Protein AF-A0AAE9DVV9-F1 (afdb_monomer_lite)

Radius of gyration: 14.23 Å; chains: 1; bounding box: 36×43×30 Å

Sequence (110 aa):
MTKSQKTTVKISVEDPETGKNILLKLQNMNFLAAGAFSNVYRGIASTDNGEKREVVIKKTWPKKKGKSSEEDILEMLRRLKHKNIVMLLYSYQKTHKDRTCLALIFESMP

Secondary structure (DSSP, 8-state):
--------EEEEEE-TTT--EEEEEEEEEEEEEEETTEEEEEEEEE-TT--EEEEEEEEE--SSSS--HHHHHHHHHHHHT-TTSPPEEEEEEEEETTEEEEEEEEEPP-

InterPro domains:
  IPR000719 Protein kinase domain [PS50011] (26-110)
  IPR001245 Serine-threonine/tyrosine-protein kinase, catalytic domain [PF07714] (28-108)
  IPR011009 Protein kinase-like domain superfamily [SSF56112] (22-110)

Structure (mmCIF, N/CA/C/O backbone):
data_AF-A0AAE9DVV9-F1
#
_entry.id   AF-A0AAE9DVV9-F1
#
loop_
_atom_site.group_PDB
_atom_site.id
_atom_site.type_symbol
_atom_site.label_atom_id
_atom_site.label_alt_id
_atom_site.label_comp_id
_atom_site.label_asym_id
_atom_site.label_entity_id
_atom_site.label_seq_id
_atom_site.pdbx_PDB_ins_code
_atom_site.Cartn_x
_atom_site.Cartn_y
_atom_site.Cartn_z
_atom_site.occupancy
_atom_site.B_iso_or_equiv
_atom_site.auth_seq_id
_atom_site.auth_comp_id
_atom_site.auth_asym_id
_atom_site.auth_atom_id
_atom_site.pdbx_PDB_model_num
ATOM 1 N N . MET A 1 1 ? -5.440 -28.574 11.579 1.00 35.16 1 MET A N 1
ATOM 2 C CA . MET A 1 1 ? -5.770 -27.129 11.613 1.00 35.16 1 MET A CA 1
ATOM 3 C C . MET A 1 1 ? -4.501 -26.331 11.877 1.00 35.16 1 MET A C 1
ATOM 5 O O . MET A 1 1 ? -4.076 -26.221 13.020 1.00 35.16 1 MET A O 1
ATOM 9 N N . THR A 1 2 ? -3.847 -25.817 10.840 1.00 36.62 2 THR A N 1
ATOM 10 C CA . THR A 1 2 ? -2.688 -24.927 10.989 1.00 36.62 2 THR A CA 1
ATOM 11 C C . THR A 1 2 ? -3.185 -23.542 11.398 1.00 36.62 2 THR A C 1
ATOM 13 O O . THR A 1 2 ? -3.894 -22.876 10.647 1.00 36.62 2 THR A O 1
ATOM 16 N N . LYS A 1 3 ? -2.858 -23.108 12.621 1.00 38.84 3 LYS A N 1
ATOM 17 C CA . LYS A 1 3 ? -3.079 -21.724 13.058 1.00 38.84 3 LYS A CA 1
ATOM 18 C C . LYS A 1 3 ? -2.246 -20.819 12.148 1.00 38.84 3 LYS A C 1
ATOM 20 O O . LYS A 1 3 ? -1.038 -20.719 12.333 1.00 38.84 3 LYS A O 1
ATOM 25 N N . SER A 1 4 ? -2.879 -20.193 11.157 1.00 49.88 4 SER A N 1
ATOM 26 C CA . SER A 1 4 ? -2.255 -19.121 10.380 1.00 49.88 4 SER A CA 1
ATOM 27 C C . SER A 1 4 ? -1.850 -18.026 11.366 1.00 49.88 4 SER A C 1
ATOM 29 O O . SER A 1 4 ? -2.709 -17.403 11.998 1.00 49.88 4 SER A O 1
ATOM 31 N N . GLN A 1 5 ? -0.545 -17.862 11.598 1.00 50.81 5 GLN A N 1
ATOM 32 C CA . GLN A 1 5 ? -0.025 -16.771 12.412 1.00 50.81 5 GLN A CA 1
ATOM 33 C C . GLN A 1 5 ? -0.468 -15.468 11.748 1.00 50.81 5 GLN A C 1
ATOM 35 O O . GLN A 1 5 ? 0.006 -15.123 10.668 1.00 50.81 5 GLN A O 1
ATOM 40 N N . LYS A 1 6 ? -1.407 -14.752 12.374 1.00 59.69 6 LYS A N 1
ATOM 41 C CA . LYS A 1 6 ? -1.882 -13.453 11.890 1.00 59.69 6 LYS A CA 1
ATOM 42 C C . LYS A 1 6 ? -0.747 -12.440 12.011 1.00 59.69 6 LYS A C 1
ATOM 44 O O . LYS A 1 6 ? -0.608 -11.766 13.029 1.00 59.69 6 LYS A O 1
ATOM 49 N N . THR A 1 7 ? 0.093 -12.348 10.985 1.00 76.25 7 THR A N 1
ATOM 50 C CA . THR A 1 7 ? 1.167 -11.360 10.927 1.00 76.25 7 THR A CA 1
ATOM 51 C C . THR A 1 7 ? 0.540 -9.970 10.906 1.00 76.25 7 THR A C 1
ATOM 53 O O . THR A 1 7 ? -0.196 -9.621 9.982 1.00 76.25 7 THR A O 1
ATOM 56 N N . THR A 1 8 ? 0.806 -9.185 11.949 1.00 88.62 8 THR A N 1
ATOM 57 C CA . THR A 1 8 ? 0.483 -7.757 11.980 1.00 88.62 8 THR A CA 1
ATOM 58 C C . THR A 1 8 ? 1.741 -6.988 11.618 1.00 88.62 8 THR A C 1
ATOM 60 O O . THR A 1 8 ? 2.774 -7.152 12.265 1.00 88.62 8 THR A O 1
ATOM 63 N N . VAL A 1 9 ? 1.661 -6.149 10.590 1.00 92.44 9 VAL A N 1
ATOM 64 C CA . VAL A 1 9 ? 2.764 -5.284 10.164 1.00 92.44 9 VAL A CA 1
ATOM 65 C C . VAL A 1 9 ? 2.355 -3.837 10.388 1.00 92.44 9 VAL A C 1
ATOM 67 O O . VAL A 1 9 ? 1.288 -3.421 9.950 1.00 92.44 9 VAL A O 1
ATOM 70 N N . LYS A 1 10 ? 3.207 -3.071 11.067 1.00 94.31 10 LYS A N 1
ATOM 71 C CA . LYS A 1 10 ? 3.053 -1.624 11.227 1.00 94.31 10 LYS A CA 1
ATOM 72 C C . LYS A 1 10 ? 3.943 -0.918 10.210 1.00 94.31 10 LYS A C 1
ATOM 74 O O . LYS A 1 10 ? 5.117 -1.269 10.093 1.00 94.31 10 LYS A O 1
ATOM 79 N N . ILE A 1 11 ? 3.389 0.044 9.484 1.00 94.38 11 ILE A N 1
ATOM 80 C CA . ILE A 1 11 ? 4.114 0.874 8.518 1.00 94.38 11 ILE A CA 1
ATOM 81 C C . ILE A 1 11 ? 3.794 2.348 8.762 1.00 94.38 11 ILE A C 1
ATOM 83 O O . ILE A 1 11 ? 2.676 2.672 9.149 1.00 94.38 11 ILE A O 1
ATOM 87 N N . SER A 1 12 ? 4.771 3.225 8.542 1.00 94.62 12 SER A N 1
ATOM 88 C CA . SER A 1 12 ? 4.532 4.667 8.448 1.00 94.62 12 SER A CA 1
ATOM 89 C C . SER A 1 12 ? 4.240 5.001 6.992 1.00 94.62 12 SER A C 1
ATOM 91 O O . SER A 1 12 ? 5.008 4.596 6.117 1.00 94.62 12 SER A O 1
ATOM 93 N N . VAL A 1 13 ? 3.144 5.705 6.738 1.00 94.12 13 VAL A N 1
ATOM 94 C CA . VAL A 1 13 ? 2.745 6.170 5.404 1.00 94.12 13 VAL A CA 1
ATOM 95 C C . VAL A 1 13 ? 2.385 7.642 5.472 1.00 94.12 13 VAL A C 1
ATOM 97 O O . VAL A 1 13 ? 1.901 8.104 6.502 1.00 94.12 13 VAL A O 1
ATOM 100 N N . GLU A 1 14 ? 2.599 8.372 4.386 1.00 92.62 14 GLU A N 1
ATOM 101 C CA . GLU A 1 14 ? 2.078 9.728 4.266 1.00 92.62 14 GLU A CA 1
ATOM 102 C C . GLU A 1 14 ? 0.572 9.659 3.992 1.00 92.62 14 GLU A C 1
ATOM 104 O O . GLU A 1 14 ? 0.117 8.933 3.102 1.00 92.62 14 GLU A O 1
ATOM 109 N N . ASP A 1 15 ? -0.209 10.383 4.784 1.00 90.81 15 ASP A N 1
ATOM 110 C CA . ASP A 1 15 ? -1.617 10.618 4.518 1.00 90.81 15 ASP A CA 1
ATOM 111 C C . ASP A 1 15 ? -1.736 11.561 3.313 1.00 90.81 15 ASP A C 1
ATOM 113 O O . ASP A 1 15 ? -1.299 12.713 3.390 1.00 90.81 15 ASP A O 1
ATOM 117 N N . PRO A 1 16 ? -2.341 11.110 2.206 1.00 86.38 16 PRO A N 1
ATOM 118 C CA . PRO A 1 16 ? -2.428 11.907 0.993 1.00 86.38 16 PRO A CA 1
ATOM 119 C C . PRO A 1 16 ? -3.288 13.169 1.103 1.00 86.38 16 PRO A C 1
ATOM 121 O O . PRO A 1 16 ? -3.178 14.029 0.230 1.00 86.38 16 PRO A O 1
ATOM 124 N N . GLU A 1 17 ? -4.173 13.260 2.098 1.00 86.69 17 GLU A N 1
ATOM 125 C CA . GLU A 1 17 ? -5.054 14.416 2.293 1.00 86.69 17 GLU A CA 1
ATOM 126 C C . GLU A 1 17 ? -4.397 15.467 3.195 1.00 86.69 17 GLU A C 1
ATOM 128 O O . GLU A 1 17 ? -4.562 16.665 2.974 1.00 86.69 17 GLU A O 1
ATOM 133 N N . THR A 1 18 ? -3.640 15.033 4.209 1.00 90.31 18 THR A N 1
ATOM 134 C CA . THR A 1 18 ? -3.040 15.938 5.206 1.00 90.31 18 THR A CA 1
ATOM 135 C C . THR A 1 18 ? -1.536 16.153 5.033 1.00 90.31 18 THR A C 1
ATOM 137 O O . THR A 1 18 ? -0.979 17.051 5.666 1.00 90.31 18 THR A O 1
ATOM 140 N N . GLY A 1 19 ? -0.864 15.334 4.217 1.00 90.38 19 GLY A N 1
ATOM 141 C CA . GLY A 1 19 ? 0.594 15.317 4.049 1.00 90.38 19 GLY A CA 1
ATOM 142 C C . GLY A 1 19 ? 1.358 14.854 5.295 1.00 90.38 19 GLY A C 1
ATOM 143 O O . GLY A 1 19 ? 2.582 14.955 5.353 1.00 90.38 19 GLY A O 1
ATOM 144 N N . LYS A 1 20 ? 0.658 14.388 6.336 1.00 92.94 20 LYS A N 1
ATOM 145 C CA . LYS A 1 20 ? 1.273 13.961 7.596 1.00 92.94 20 LYS A CA 1
ATOM 146 C C . LYS A 1 20 ? 1.570 12.474 7.566 1.00 92.94 20 LYS A C 1
ATOM 148 O O . LYS A 1 20 ? 0.798 11.683 7.038 1.00 92.94 20 LYS A O 1
ATOM 153 N N . ASN A 1 21 ? 2.655 12.073 8.217 1.00 94.19 21 ASN A N 1
ATOM 154 C CA . ASN A 1 21 ? 2.926 10.658 8.430 1.00 94.19 21 ASN A CA 1
ATOM 155 C C . ASN A 1 21 ? 1.957 10.072 9.462 1.00 94.19 21 ASN A C 1
ATOM 157 O O . ASN A 1 21 ? 1.837 10.588 10.574 1.00 94.19 21 ASN A O 1
ATOM 161 N N . ILE A 1 22 ? 1.311 8.969 9.100 1.00 94.00 22 ILE A N 1
ATOM 162 C CA . ILE A 1 22 ? 0.420 8.191 9.958 1.00 94.00 22 ILE A CA 1
ATOM 163 C C . ILE A 1 22 ? 0.909 6.746 10.061 1.00 94.00 22 ILE A C 1
ATOM 165 O O . ILE A 1 22 ? 1.531 6.202 9.144 1.00 94.00 22 ILE A O 1
ATOM 169 N N . LEU A 1 23 ? 0.604 6.098 11.184 1.00 95.19 23 LEU A N 1
ATOM 170 C CA . LEU A 1 23 ? 0.882 4.681 11.371 1.00 95.19 23 LEU A CA 1
ATOM 171 C C . LEU A 1 23 ? -0.293 3.843 10.856 1.00 95.19 23 LEU A C 1
ATOM 173 O O . LEU A 1 23 ? -1.421 3.960 11.337 1.00 95.19 23 LEU A O 1
ATOM 177 N N . LEU A 1 24 ? -0.010 2.942 9.920 1.00 95.69 24 LEU A N 1
ATOM 178 C CA . LEU A 1 24 ? -0.971 1.985 9.389 1.00 95.69 24 LEU A CA 1
ATOM 179 C C . LEU A 1 24 ? -0.628 0.568 9.868 1.00 95.69 24 LEU A C 1
ATOM 181 O O . LEU A 1 24 ? 0.485 0.069 9.682 1.00 95.69 24 LEU A O 1
ATOM 185 N N . LYS A 1 25 ? -1.599 -0.100 10.488 1.00 96.38 25 LYS A N 1
ATOM 186 C CA . LYS A 1 25 ? -1.536 -1.505 10.912 1.00 96.38 25 LYS A CA 1
ATOM 187 C C . LYS A 1 25 ? -2.191 -2.378 9.849 1.00 96.38 25 LYS A C 1
ATOM 189 O O . LYS A 1 25 ? -3.410 -2.365 9.695 1.00 96.38 25 LYS A O 1
ATOM 194 N N . LEU A 1 26 ? -1.377 -3.162 9.152 1.00 95.94 26 LEU A N 1
ATOM 195 C CA . LEU A 1 26 ? -1.793 -4.157 8.169 1.00 95.94 26 LEU A CA 1
ATOM 196 C C . LEU A 1 26 ? -1.950 -5.522 8.842 1.00 95.94 26 LEU A C 1
ATOM 198 O O . LEU A 1 26 ? -1.013 -6.022 9.468 1.00 95.94 26 LEU A O 1
ATOM 202 N N . GLN A 1 27 ? -3.125 -6.128 8.710 1.00 95.62 27 GLN A N 1
ATOM 203 C CA . GLN A 1 27 ? -3.499 -7.365 9.394 1.00 95.62 27 GLN A CA 1
ATOM 204 C C . GLN A 1 27 ? -4.188 -8.336 8.439 1.00 95.62 27 GLN A C 1
ATOM 206 O O . GLN A 1 27 ? -4.916 -7.922 7.540 1.00 95.62 27 GLN A O 1
ATOM 211 N N . ASN A 1 28 ? -4.010 -9.639 8.675 1.00 94.81 28 ASN A N 1
ATOM 212 C CA . ASN A 1 28 ? -4.637 -10.704 7.880 1.00 94.81 28 ASN A CA 1
ATOM 213 C C . ASN A 1 28 ? -4.383 -10.534 6.371 1.00 94.81 28 ASN A C 1
ATOM 215 O O . ASN A 1 28 ? -5.295 -10.689 5.564 1.00 94.81 28 ASN A O 1
ATOM 219 N N . MET A 1 29 ? -3.155 -10.159 6.004 1.00 95.06 29 MET A N 1
ATOM 220 C CA . MET A 1 29 ? -2.760 -10.021 4.605 1.00 95.06 29 MET A CA 1
ATOM 221 C C . MET A 1 29 ? -2.625 -11.407 3.978 1.00 95.06 29 MET A C 1
ATOM 223 O O . MET A 1 29 ? -1.720 -12.160 4.330 1.00 95.06 29 MET A O 1
ATOM 227 N N . ASN A 1 30 ? -3.509 -11.724 3.040 1.00 94.88 30 ASN A N 1
ATOM 228 C CA . ASN A 1 30 ? -3.515 -12.975 2.295 1.00 94.88 30 ASN A CA 1
ATOM 229 C C . ASN A 1 30 ? -3.135 -12.714 0.844 1.00 94.88 30 ASN A C 1
ATOM 231 O O . ASN A 1 30 ? -3.465 -11.667 0.288 1.00 94.88 30 ASN A O 1
ATOM 235 N N . PHE A 1 31 ? -2.436 -13.662 0.230 1.00 95.50 31 PHE A N 1
ATOM 236 C CA . PHE A 1 31 ? -2.184 -13.624 -1.204 1.00 95.50 31 PHE A CA 1
ATOM 237 C C . PHE A 1 31 ? -3.516 -13.670 -1.961 1.00 95.50 31 PHE A C 1
ATOM 239 O O . PHE A 1 31 ? -4.368 -14.498 -1.649 1.00 95.50 31 PHE A O 1
ATOM 246 N N . LEU A 1 32 ? -3.689 -12.766 -2.923 1.00 95.38 32 LEU A N 1
ATOM 247 C CA . LEU A 1 32 ? -4.885 -12.674 -3.757 1.00 95.38 32 LEU A CA 1
ATOM 248 C C . LEU A 1 32 ? -4.588 -13.141 -5.182 1.00 95.38 32 LEU A C 1
ATOM 250 O O . LEU A 1 32 ? -5.304 -13.980 -5.716 1.00 95.38 32 LEU A O 1
ATOM 254 N N . ALA A 1 33 ? -3.535 -12.599 -5.796 1.00 95.75 33 ALA A N 1
ATOM 255 C CA . ALA A 1 33 ? -3.167 -12.908 -7.173 1.00 95.75 33 ALA A CA 1
ATOM 256 C C . ALA A 1 33 ? -1.698 -12.571 -7.457 1.00 95.75 33 ALA A C 1
ATOM 258 O O . ALA A 1 33 ? -1.084 -11.753 -6.769 1.00 95.75 33 ALA A O 1
ATOM 259 N N . ALA A 1 34 ? -1.152 -13.161 -8.518 1.00 95.69 34 ALA A N 1
ATOM 260 C CA . ALA A 1 34 ? 0.130 -12.778 -9.098 1.00 95.69 34 ALA A CA 1
ATOM 261 C C . ALA A 1 34 ? -0.074 -12.369 -10.559 1.00 95.69 34 ALA A C 1
ATOM 263 O O . ALA A 1 34 ? -0.863 -12.974 -11.279 1.00 95.69 34 ALA A O 1
ATOM 264 N N . GLY A 1 35 ? 0.652 -11.344 -10.987 1.00 91.00 35 GLY A N 1
ATOM 265 C CA . GLY A 1 35 ? 0.749 -10.918 -12.378 1.00 91.00 35 GLY A CA 1
ATOM 266 C C . GLY A 1 35 ? 2.210 -10.747 -12.782 1.00 91.00 35 GLY A C 1
ATOM 267 O O . GLY A 1 35 ? 3.105 -10.810 -11.940 1.00 91.00 35 GLY A O 1
ATOM 268 N N . ALA A 1 36 ? 2.456 -10.468 -14.063 1.00 88.44 36 ALA A N 1
ATOM 269 C CA . ALA A 1 36 ? 3.810 -10.367 -14.623 1.00 88.44 36 ALA A CA 1
ATOM 270 C C . ALA A 1 36 ? 4.735 -9.382 -13.874 1.00 88.44 36 ALA A C 1
ATOM 272 O O . ALA A 1 36 ? 5.949 -9.567 -13.851 1.00 88.44 36 ALA A O 1
ATOM 273 N N . PHE A 1 37 ? 4.166 -8.348 -13.244 1.00 85.38 37 PHE A N 1
ATOM 274 C CA . PHE A 1 37 ? 4.919 -7.265 -12.603 1.00 85.38 37 PHE A CA 1
ATOM 275 C C . PHE A 1 37 ? 4.669 -7.124 -11.098 1.00 85.38 37 PHE A C 1
ATOM 277 O O . PHE A 1 37 ? 5.296 -6.283 -10.449 1.00 85.38 37 PHE A O 1
ATOM 284 N N . SER A 1 38 ? 3.743 -7.899 -10.525 1.00 92.88 38 SER A N 1
ATOM 285 C CA . SER A 1 38 ? 3.308 -7.668 -9.148 1.00 92.88 38 SER A CA 1
ATOM 286 C C . SER A 1 38 ? 2.656 -8.867 -8.491 1.00 92.88 38 SER A C 1
ATOM 288 O O . SER A 1 38 ? 1.946 -9.628 -9.143 1.00 92.88 38 SER A O 1
ATOM 290 N N . ASN A 1 39 ? 2.772 -8.916 -7.168 1.00 96.19 39 ASN A N 1
ATOM 291 C CA . ASN A 1 39 ? 1.924 -9.749 -6.325 1.00 96.19 39 ASN A CA 1
ATOM 292 C C . ASN A 1 39 ? 0.892 -8.874 -5.626 1.00 96.19 39 ASN A C 1
ATOM 294 O O . ASN A 1 39 ? 1.213 -7.785 -5.144 1.00 96.19 39 ASN A O 1
ATOM 298 N N . VAL A 1 40 ? -0.333 -9.368 -5.552 1.00 96.81 40 VAL A N 1
ATOM 299 C CA . VAL A 1 40 ? -1.467 -8.676 -4.960 1.00 96.81 40 VAL A CA 1
ATOM 300 C C . VAL A 1 40 ? -1.889 -9.414 -3.700 1.00 96.81 40 VAL A C 1
ATOM 302 O O . VAL A 1 40 ? -1.992 -10.641 -3.689 1.00 96.81 40 VAL A O 1
ATOM 305 N N . TYR A 1 41 ? -2.123 -8.659 -2.634 1.00 96.62 41 TYR A N 1
ATOM 306 C CA . TYR A 1 41 ? -2.557 -9.169 -1.340 1.00 96.62 41 TYR A CA 1
ATOM 307 C C . TYR A 1 41 ? -3.837 -8.463 -0.907 1.00 96.62 41 TYR A C 1
ATOM 309 O O . TYR A 1 41 ? -4.007 -7.286 -1.207 1.00 96.62 41 TYR A O 1
ATOM 317 N N . ARG A 1 42 ? -4.708 -9.149 -0.170 1.00 96.94 42 ARG A N 1
ATOM 318 C CA . ARG A 1 42 ? -5.929 -8.583 0.419 1.00 96.94 42 ARG A CA 1
ATOM 319 C C . ARG A 1 42 ? -5.891 -8.734 1.931 1.00 96.94 42 ARG A C 1
ATOM 321 O O . ARG A 1 42 ? -5.454 -9.769 2.431 1.00 96.94 42 ARG A O 1
ATOM 328 N N . GLY A 1 43 ? -6.379 -7.741 2.661 1.00 96.06 43 GLY A N 1
ATOM 329 C CA . GLY A 1 43 ? -6.548 -7.853 4.106 1.00 96.06 43 GLY A CA 1
ATOM 330 C C . GLY A 1 43 ? -7.128 -6.588 4.721 1.00 96.06 43 GLY A C 1
ATOM 331 O O . GLY A 1 43 ? -7.828 -5.836 4.051 1.00 96.06 43 GLY A O 1
ATOM 332 N N . ILE A 1 44 ? -6.829 -6.355 5.999 1.00 96.44 44 ILE A N 1
ATOM 333 C CA . ILE A 1 44 ? -7.345 -5.218 6.766 1.00 96.44 44 ILE A CA 1
ATOM 334 C C . ILE A 1 44 ? -6.232 -4.207 7.027 1.00 96.44 44 ILE A C 1
ATOM 336 O O . ILE A 1 44 ? -5.162 -4.574 7.517 1.00 96.44 44 ILE A O 1
ATOM 340 N N . ALA A 1 45 ? -6.503 -2.936 6.748 1.00 95.94 45 ALA A N 1
ATOM 341 C CA . ALA A 1 45 ? -5.712 -1.815 7.232 1.00 95.94 45 ALA A CA 1
ATOM 342 C C . ALA A 1 45 ? -6.458 -1.111 8.365 1.00 95.94 45 ALA A C 1
ATOM 344 O O . ALA A 1 45 ? -7.676 -0.940 8.299 1.00 95.94 45 ALA A O 1
ATOM 345 N N . SER A 1 46 ? -5.722 -0.706 9.396 1.00 95.75 46 SER A N 1
ATOM 346 C CA . SER A 1 46 ? -6.255 0.111 10.480 1.00 95.75 46 SER A CA 1
ATOM 347 C C . SER A 1 46 ? -5.314 1.237 10.870 1.00 95.75 46 SER A C 1
ATOM 349 O O . SER A 1 46 ? -4.097 1.053 10.907 1.00 95.75 46 SER A O 1
ATOM 351 N N . THR A 1 47 ? -5.886 2.395 11.145 1.00 91.81 47 THR A N 1
ATOM 352 C CA . THR A 1 47 ? -5.200 3.602 11.618 1.00 91.81 47 THR A CA 1
ATOM 353 C C . THR A 1 47 ? -5.188 3.642 13.148 1.00 91.81 47 THR A C 1
ATOM 355 O O . THR A 1 47 ? -5.824 2.826 13.823 1.00 91.81 47 THR A O 1
ATOM 358 N N . ASP A 1 48 ? -4.438 4.574 13.737 1.00 85.44 48 ASP A N 1
ATOM 359 C CA . ASP A 1 48 ? -4.326 4.675 15.199 1.00 85.44 48 ASP A CA 1
ATOM 360 C C . ASP A 1 48 ? -5.609 5.137 15.901 1.00 85.44 48 ASP A C 1
ATOM 362 O O . ASP A 1 48 ? -5.818 4.771 17.055 1.00 85.44 48 ASP A O 1
ATOM 366 N N . ASN A 1 49 ? -6.506 5.837 15.200 1.00 86.19 49 ASN A N 1
ATOM 367 C CA . ASN A 1 49 ? -7.846 6.170 15.699 1.00 86.19 49 ASN A CA 1
ATOM 368 C C . ASN A 1 49 ? -8.821 4.970 15.688 1.00 86.19 49 ASN A C 1
ATOM 370 O O . ASN A 1 49 ? -9.963 5.104 16.116 1.00 86.19 49 ASN A O 1
ATOM 374 N N . GLY A 1 50 ? -8.382 3.792 15.227 1.00 84.44 50 GLY A N 1
ATOM 375 C CA . GLY A 1 50 ? -9.163 2.557 15.259 1.00 84.44 50 GLY A CA 1
ATOM 376 C C . GLY A 1 50 ? -10.060 2.323 14.044 1.00 84.44 50 GLY A C 1
ATOM 377 O O . GLY A 1 50 ? -10.704 1.271 13.989 1.00 84.44 50 GLY A O 1
ATOM 378 N N . GLU A 1 51 ? -10.077 3.228 13.060 1.00 91.06 51 GLU A N 1
ATOM 379 C CA . GLU A 1 51 ? -10.770 2.990 11.792 1.00 91.06 51 GLU A CA 1
ATOM 380 C C . GLU A 1 51 ? -10.167 1.774 11.087 1.00 91.06 51 GLU A C 1
ATOM 382 O O . GLU A 1 51 ? -8.948 1.589 11.046 1.00 91.06 51 GLU A O 1
ATOM 387 N N . LYS A 1 52 ? -11.034 0.913 10.552 1.00 94.56 52 LYS A N 1
ATOM 388 C CA . LYS A 1 52 ? -10.647 -0.310 9.846 1.00 94.56 52 LYS A CA 1
ATOM 389 C C . LYS A 1 52 ? -11.257 -0.302 8.463 1.00 94.56 52 LYS A C 1
ATOM 391 O O . LYS A 1 52 ? -12.428 0.026 8.303 1.00 94.56 52 LYS A O 1
ATOM 396 N N . ARG A 1 53 ? -10.482 -0.743 7.480 1.00 94.69 53 ARG A N 1
ATOM 397 C CA . ARG A 1 53 ? -10.953 -0.904 6.106 1.00 94.69 53 ARG A CA 1
ATOM 398 C C . ARG A 1 53 ? -10.324 -2.117 5.446 1.00 94.69 53 ARG A C 1
ATOM 400 O O . ARG A 1 53 ? -9.163 -2.445 5.706 1.00 94.69 53 ARG A O 1
ATOM 407 N N . GLU A 1 54 ? -11.089 -2.770 4.581 1.00 96.25 54 GLU A N 1
ATOM 408 C CA . GLU A 1 54 ? -10.535 -3.766 3.670 1.00 96.25 54 GLU A CA 1
ATOM 409 C C . GLU A 1 54 ? -9.704 -3.064 2.596 1.00 96.25 54 GLU A C 1
ATOM 411 O O . GLU A 1 54 ? -10.109 -2.044 2.032 1.00 96.25 54 GLU A O 1
ATOM 416 N N . VAL A 1 55 ? -8.516 -3.604 2.339 1.00 97.19 55 VAL A N 1
ATOM 417 C CA . VAL A 1 55 ? -7.566 -3.049 1.376 1.00 97.19 55 VAL A CA 1
ATOM 418 C C . VAL A 1 55 ? -6.973 -4.132 0.499 1.00 97.19 55 VAL A C 1
ATOM 420 O O . VAL A 1 55 ? -6.865 -5.301 0.890 1.00 97.19 55 VAL A O 1
ATOM 423 N N . VAL A 1 56 ? -6.510 -3.695 -0.665 1.00 97.69 56 VAL A N 1
ATOM 424 C CA . VAL A 1 56 ? -5.705 -4.490 -1.584 1.00 97.69 56 VAL A CA 1
ATOM 425 C C . VAL A 1 56 ? -4.327 -3.850 -1.709 1.00 97.69 56 VAL A C 1
ATOM 427 O O . VAL A 1 56 ? -4.209 -2.646 -1.899 1.00 97.69 56 VAL A O 1
ATOM 430 N N . ILE A 1 57 ? -3.268 -4.648 -1.596 1.00 96.75 57 ILE A N 1
ATOM 431 C CA . ILE A 1 57 ? -1.885 -4.189 -1.717 1.00 96.75 57 ILE A CA 1
ATOM 432 C C . ILE A 1 57 ? -1.264 -4.812 -2.958 1.00 96.75 57 ILE A C 1
ATOM 434 O O . ILE A 1 57 ? -1.006 -6.017 -2.983 1.00 96.75 57 ILE A O 1
ATOM 438 N N . LYS A 1 58 ? -0.964 -3.985 -3.958 1.00 96.31 58 LYS A N 1
ATOM 439 C CA . LYS A 1 58 ? -0.157 -4.372 -5.118 1.00 96.31 58 LYS A CA 1
ATOM 440 C C . LYS A 1 58 ? 1.311 -4.095 -4.803 1.00 96.31 58 LYS A C 1
ATOM 442 O O . LYS A 1 58 ? 1.708 -2.945 -4.630 1.00 96.31 58 LYS A O 1
ATOM 447 N N . LYS A 1 59 ? 2.119 -5.151 -4.712 1.00 94.38 59 LYS A N 1
ATOM 448 C CA . LYS A 1 59 ? 3.569 -5.066 -4.497 1.00 94.38 59 LYS A CA 1
ATOM 449 C C . LYS A 1 59 ? 4.309 -5.231 -5.812 1.00 94.38 59 LYS A C 1
ATOM 451 O O . LYS A 1 59 ? 4.174 -6.270 -6.458 1.00 94.38 59 LYS A O 1
ATOM 456 N N . THR A 1 60 ? 5.113 -4.240 -6.168 1.00 92.12 60 THR A N 1
ATOM 457 C CA . THR A 1 60 ? 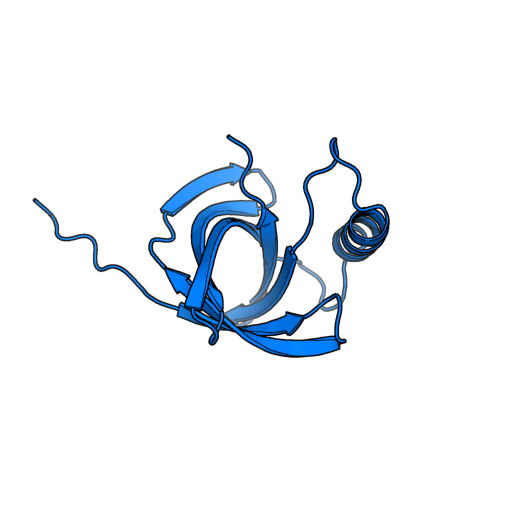5.971 -4.231 -7.354 1.00 92.12 60 THR A CA 1
ATOM 458 C C . THR A 1 60 ? 7.442 -4.175 -6.944 1.00 92.12 60 THR A C 1
ATOM 460 O O . THR A 1 60 ? 7.800 -3.736 -5.846 1.00 92.12 60 THR A O 1
ATOM 463 N N . TRP A 1 61 ? 8.309 -4.644 -7.839 1.00 90.25 61 TRP A N 1
ATOM 464 C CA . TRP A 1 61 ? 9.762 -4.653 -7.655 1.00 90.25 61 TRP A CA 1
ATOM 465 C C . TRP A 1 61 ? 10.421 -3.796 -8.739 1.00 90.25 61 TRP A C 1
ATOM 467 O O . TRP A 1 61 ? 10.948 -4.341 -9.715 1.00 90.25 61 TRP A O 1
ATOM 477 N N . PRO A 1 62 ? 10.339 -2.458 -8.626 1.00 86.00 62 PRO A N 1
ATOM 478 C CA . PRO A 1 62 ? 10.908 -1.560 -9.619 1.00 86.00 62 PRO A CA 1
ATOM 479 C C . PRO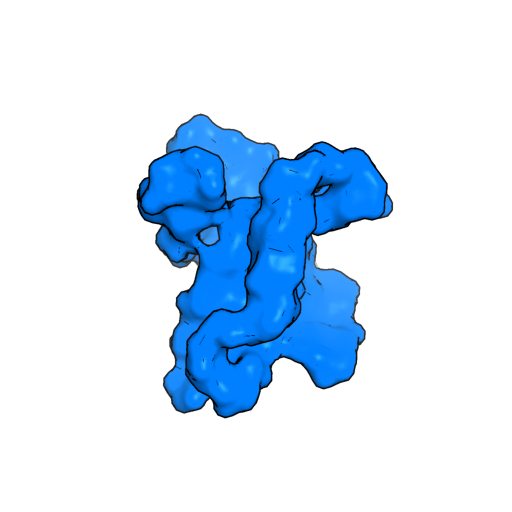 A 1 62 ? 12.420 -1.785 -9.767 1.00 86.00 62 PRO A C 1
ATOM 481 O O . PRO A 1 62 ? 13.150 -1.948 -8.791 1.00 86.00 62 PRO A O 1
ATOM 484 N N . LYS A 1 63 ? 12.898 -1.801 -11.019 1.00 82.19 63 LYS A N 1
ATOM 485 C CA . LYS A 1 63 ? 14.329 -1.970 -11.337 1.00 82.19 63 LYS A CA 1
ATOM 486 C C . LYS A 1 63 ? 15.146 -0.706 -11.059 1.00 82.19 63 LYS A C 1
ATOM 488 O O . LYS A 1 63 ? 16.333 -0.798 -10.772 1.00 82.19 63 LYS A O 1
ATOM 493 N N . LYS A 1 64 ? 14.522 0.467 -11.192 1.00 78.94 64 LYS A N 1
ATOM 494 C CA . LYS A 1 64 ? 15.134 1.775 -10.938 1.00 78.94 64 LYS A 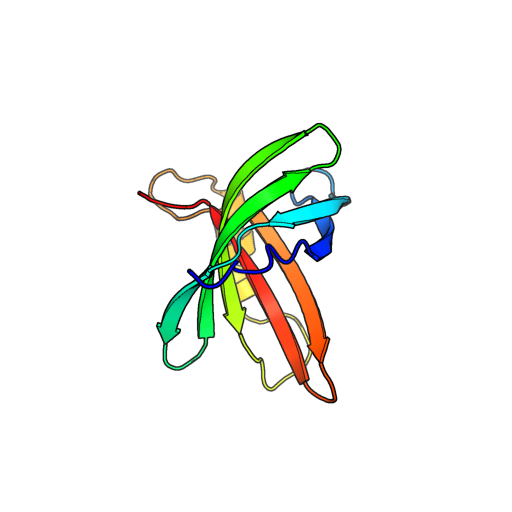CA 1
ATOM 495 C C . LYS A 1 64 ? 14.588 2.334 -9.629 1.00 78.94 64 LYS A C 1
ATOM 497 O O . LYS A 1 64 ? 13.417 2.134 -9.321 1.00 78.94 64 LYS A O 1
ATOM 502 N N . LYS A 1 65 ? 15.441 3.026 -8.874 1.00 70.94 65 LYS A N 1
ATOM 503 C CA . LYS A 1 65 ? 15.015 3.801 -7.704 1.00 70.94 65 LYS A CA 1
ATOM 504 C C . LYS A 1 65 ? 14.276 5.057 -8.170 1.00 70.94 65 LYS A C 1
ATOM 506 O O . LYS A 1 65 ? 14.611 5.603 -9.219 1.00 70.94 65 LYS A O 1
ATOM 511 N N . GLY A 1 66 ? 13.329 5.521 -7.363 1.00 69.88 66 GLY A N 1
ATOM 512 C CA . GLY A 1 66 ? 12.528 6.709 -7.646 1.00 69.88 66 GLY A CA 1
ATOM 513 C C . GLY A 1 66 ? 11.088 6.379 -8.018 1.00 69.88 66 GLY A C 1
ATOM 514 O O . GLY A 1 66 ? 10.708 5.213 -8.120 1.00 69.88 66 GLY A O 1
ATOM 515 N N . LYS A 1 67 ? 10.300 7.441 -8.173 1.00 71.56 67 LYS A N 1
ATOM 516 C CA . LYS A 1 67 ? 8.875 7.367 -8.471 1.00 71.56 67 LYS A CA 1
ATOM 517 C C . LYS A 1 67 ? 8.658 6.930 -9.917 1.00 71.56 67 LYS A C 1
ATOM 519 O O . LYS A 1 67 ? 9.307 7.429 -10.836 1.00 71.56 67 LYS A O 1
ATOM 524 N N . SER A 1 68 ? 7.784 5.956 -10.108 1.00 79.25 68 SER A N 1
ATOM 525 C CA . SER A 1 68 ? 7.388 5.464 -11.423 1.00 79.25 68 SER A CA 1
ATOM 526 C C . SER A 1 68 ? 6.283 6.329 -12.032 1.00 79.25 68 SER A C 1
ATOM 528 O O . SER A 1 68 ? 5.467 6.902 -11.314 1.00 79.25 68 SER A O 1
ATOM 530 N N . SER A 1 69 ? 6.182 6.350 -13.366 1.00 83.56 69 SER A N 1
ATOM 531 C CA . SER A 1 69 ? 5.050 6.994 -14.051 1.00 83.56 69 SER A CA 1
ATOM 532 C C . SER A 1 69 ? 3.698 6.408 -13.620 1.00 83.56 69 SER A C 1
ATOM 534 O O . SER A 1 69 ? 2.690 7.104 -13.654 1.00 83.56 69 SER A O 1
ATOM 536 N N . GLU A 1 70 ? 3.671 5.142 -13.184 1.00 84.19 70 GLU A N 1
ATOM 537 C CA . GLU A 1 70 ? 2.484 4.517 -12.592 1.00 84.19 70 GLU A CA 1
ATOM 538 C C . GLU A 1 70 ? 2.070 5.228 -11.294 1.00 84.19 70 GLU A C 1
ATOM 540 O O . GLU A 1 70 ? 0.902 5.573 -11.144 1.00 84.19 70 GLU A O 1
ATOM 545 N N . GLU A 1 71 ? 3.007 5.512 -10.384 1.00 85.50 71 GLU A N 1
ATOM 546 C CA . GLU A 1 71 ? 2.720 6.260 -9.151 1.00 85.50 71 GLU A CA 1
ATOM 547 C C . GLU A 1 71 ? 2.194 7.669 -9.444 1.00 85.50 71 GLU A C 1
ATOM 549 O O . GLU A 1 71 ? 1.208 8.084 -8.839 1.00 85.50 71 GLU A O 1
ATOM 554 N N . ASP A 1 72 ? 2.795 8.385 -10.399 1.00 87.06 72 ASP A N 1
ATOM 555 C CA . ASP A 1 72 ? 2.342 9.729 -10.784 1.00 87.06 72 ASP A CA 1
ATOM 556 C C . ASP A 1 72 ? 0.907 9.729 -11.325 1.00 87.06 72 ASP A C 1
ATOM 558 O O . ASP A 1 72 ? 0.081 10.555 -10.924 1.00 87.06 72 ASP A O 1
ATOM 562 N N . ILE A 1 73 ? 0.587 8.776 -12.206 1.00 89.88 73 ILE A N 1
ATOM 563 C CA . ILE A 1 73 ? -0.762 8.623 -12.761 1.00 89.88 73 ILE A CA 1
ATOM 564 C C . ILE A 1 73 ? -1.752 8.282 -11.646 1.00 89.88 73 ILE A C 1
ATOM 566 O O . ILE A 1 73 ? -2.818 8.889 -11.568 1.00 89.88 73 ILE A O 1
ATOM 570 N N . LEU A 1 74 ? -1.414 7.344 -10.761 1.00 91.19 74 LEU A N 1
ATOM 571 C CA . LEU A 1 74 ? -2.311 6.919 -9.686 1.00 91.19 74 LEU A CA 1
ATOM 572 C C . LEU A 1 74 ? -2.569 8.030 -8.663 1.00 91.19 74 LEU A C 1
ATOM 574 O O . LEU A 1 74 ? -3.703 8.197 -8.215 1.00 91.19 74 LEU A O 1
ATOM 578 N N . GLU A 1 75 ? -1.559 8.826 -8.321 1.00 88.81 75 GLU A N 1
ATOM 579 C CA . GLU A 1 75 ? -1.742 10.001 -7.467 1.00 88.81 75 GLU A CA 1
ATOM 580 C C . GLU A 1 75 ? -2.601 11.077 -8.132 1.00 88.81 75 GLU A C 1
ATOM 582 O O . GLU A 1 75 ? -3.413 11.720 -7.465 1.00 88.81 75 GLU A O 1
ATOM 587 N N . MET A 1 76 ? -2.462 11.268 -9.446 1.00 89.44 76 MET A N 1
ATOM 588 C CA . MET A 1 76 ? -3.34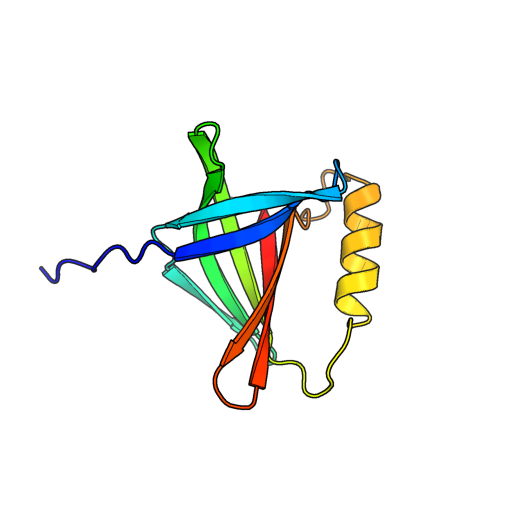1 12.160 -10.197 1.00 89.44 76 MET A CA 1
ATOM 589 C C . MET A 1 76 ? -4.787 11.660 -10.187 1.00 89.44 76 MET A C 1
ATOM 591 O O . MET A 1 76 ? -5.695 12.437 -9.897 1.00 89.44 76 MET A O 1
ATOM 595 N N . LEU A 1 77 ? -5.001 10.370 -10.452 1.00 90.19 77 LEU A N 1
ATOM 596 C CA . LEU A 1 77 ? -6.327 9.753 -10.444 1.00 90.19 77 LEU A CA 1
ATOM 597 C C . LEU A 1 77 ? -6.979 9.808 -9.059 1.00 90.19 77 LEU A C 1
ATOM 599 O O . LEU A 1 77 ? -8.176 10.074 -8.960 1.00 90.19 77 LEU A O 1
ATOM 603 N N . ARG A 1 78 ? -6.194 9.650 -7.986 1.00 89.19 78 ARG A N 1
ATOM 604 C CA . ARG A 1 78 ? -6.668 9.815 -6.605 1.00 89.19 78 ARG A CA 1
ATOM 605 C C . ARG A 1 78 ? -7.317 11.182 -6.384 1.00 89.19 78 ARG A C 1
ATOM 607 O O . ARG A 1 78 ? -8.370 11.249 -5.759 1.00 89.19 78 ARG A O 1
ATOM 614 N N . ARG A 1 79 ? -6.739 12.264 -6.925 1.00 88.81 79 ARG A N 1
ATOM 615 C CA . ARG A 1 79 ? -7.291 13.627 -6.781 1.00 88.81 79 ARG A CA 1
ATOM 616 C C . ARG A 1 79 ? -8.671 13.790 -7.422 1.00 88.81 79 ARG A C 1
ATOM 618 O O . ARG A 1 79 ? -9.434 14.637 -6.976 1.00 88.81 79 ARG A O 1
ATOM 625 N N . LEU A 1 80 ? -8.998 12.984 -8.434 1.00 88.75 80 LEU A N 1
ATOM 626 C CA . LEU A 1 80 ? -10.304 13.028 -9.097 1.00 88.75 80 LEU A CA 1
ATOM 627 C C . LEU A 1 80 ? -11.423 12.401 -8.254 1.00 88.75 80 LEU A C 1
ATOM 629 O O . LEU A 1 80 ? -12.586 12.699 -8.506 1.00 88.75 80 LEU A O 1
ATOM 633 N N . LYS A 1 81 ? -11.087 11.524 -7.289 1.00 85.88 81 LYS A N 1
ATOM 634 C CA . LYS A 1 81 ? -12.038 10.812 -6.407 1.00 85.88 81 LYS A CA 1
ATOM 635 C C . LYS A 1 81 ? -13.249 10.237 -7.171 1.00 85.88 81 LYS A C 1
ATOM 637 O O . LYS A 1 81 ? -14.395 10.350 -6.741 1.00 85.88 81 LYS A O 1
ATOM 642 N N . HIS A 1 82 ? -13.001 9.652 -8.345 1.00 89.69 82 HIS A N 1
ATOM 643 C CA . HIS A 1 82 ? -14.059 9.217 -9.256 1.00 89.69 82 HIS A CA 1
ATOM 644 C C . HIS A 1 82 ? -14.560 7.804 -8.920 1.00 89.69 82 HIS A C 1
ATOM 646 O O . HIS A 1 82 ? -13.778 6.861 -8.907 1.00 89.69 82 HIS A O 1
ATOM 652 N N . LYS A 1 83 ? -15.880 7.624 -8.769 1.00 89.25 83 LYS A N 1
ATOM 653 C CA . LYS A 1 83 ? -16.519 6.354 -8.347 1.00 89.25 83 LYS A CA 1
ATOM 654 C C . LYS A 1 83 ? -16.238 5.115 -9.218 1.00 89.25 83 LYS A C 1
ATOM 656 O O . LYS A 1 83 ? -16.456 3.999 -8.770 1.00 89.25 83 LYS A O 1
ATOM 661 N N . ASN A 1 84 ? -15.790 5.309 -10.460 1.00 91.19 84 ASN A N 1
ATOM 662 C CA . ASN A 1 84 ? -15.458 4.222 -11.399 1.00 91.19 84 ASN A CA 1
ATOM 663 C C . ASN A 1 84 ? -13.942 3.985 -11.536 1.00 91.19 84 ASN A C 1
ATOM 665 O O . ASN A 1 84 ? -13.509 3.325 -12.477 1.00 91.19 84 ASN A O 1
ATOM 669 N N . ILE A 1 85 ? -13.126 4.580 -10.664 1.00 90.75 85 ILE A N 1
ATOM 670 C CA . ILE A 1 85 ? -11.672 4.423 -10.663 1.00 90.75 85 ILE A CA 1
ATOM 671 C C . ILE A 1 85 ? -11.267 3.984 -9.264 1.00 90.75 85 ILE A C 1
ATOM 673 O O . ILE A 1 85 ? -11.553 4.683 -8.299 1.00 90.75 85 ILE A O 1
ATOM 677 N N . VAL A 1 86 ? -10.580 2.845 -9.167 1.00 92.56 86 VAL A N 1
ATOM 678 C CA . VAL A 1 86 ? -10.083 2.353 -7.880 1.00 92.56 86 VAL A CA 1
ATOM 679 C C . VAL A 1 86 ? -9.117 3.365 -7.264 1.00 92.56 86 VAL A C 1
ATOM 681 O O . VAL A 1 86 ? -8.141 3.793 -7.888 1.00 92.56 86 VAL A O 1
ATOM 684 N N . MET A 1 87 ? -9.391 3.760 -6.028 1.00 93.06 87 MET A N 1
ATOM 685 C CA . MET A 1 87 ? -8.639 4.798 -5.345 1.00 93.06 87 MET A CA 1
ATOM 686 C C . MET A 1 87 ? -7.349 4.249 -4.730 1.00 93.06 87 MET A C 1
ATOM 688 O O . MET A 1 87 ? -7.366 3.314 -3.923 1.00 93.06 87 MET A O 1
ATOM 692 N N . LEU A 1 88 ? -6.222 4.886 -5.063 1.00 94.81 88 LEU A N 1
ATOM 693 C CA . LEU A 1 88 ? -4.970 4.731 -4.324 1.00 94.81 88 LEU A CA 1
ATOM 694 C C . LEU A 1 88 ? -5.110 5.439 -2.970 1.00 94.81 88 LEU A C 1
ATOM 696 O O . LEU A 1 88 ? -5.284 6.653 -2.917 1.00 94.81 88 LEU A O 1
ATOM 700 N N . LEU A 1 89 ? -5.015 4.683 -1.882 1.00 94.25 89 LEU A N 1
ATOM 701 C CA . LEU A 1 89 ? -5.160 5.182 -0.515 1.00 94.25 89 LEU A CA 1
ATOM 702 C C . LEU A 1 89 ? -3.826 5.628 0.058 1.00 94.25 89 LEU A C 1
ATOM 704 O O . LEU A 1 89 ? -3.712 6.717 0.599 1.00 94.25 89 LEU A O 1
ATOM 708 N N . TYR A 1 90 ? -2.819 4.770 -0.070 1.00 94.06 90 TYR A N 1
ATOM 709 C CA . TYR A 1 90 ? -1.486 4.993 0.471 1.00 94.06 90 TYR A CA 1
ATOM 710 C C . TYR A 1 90 ? -0.462 4.317 -0.432 1.00 94.06 90 TYR A C 1
ATOM 712 O O . TYR A 1 90 ? -0.765 3.344 -1.127 1.00 94.06 90 TYR A O 1
ATOM 720 N N . SER A 1 91 ? 0.778 4.773 -0.362 1.00 93.25 91 SER A N 1
ATOM 721 C CA . SER A 1 91 ? 1.923 4.065 -0.916 1.00 93.25 91 SER A CA 1
ATOM 722 C C . SER A 1 91 ? 3.037 4.024 0.120 1.00 93.25 91 SER A C 1
ATOM 724 O O . SER A 1 91 ? 3.140 4.882 0.996 1.00 93.25 91 SER A O 1
ATOM 726 N N . TYR A 1 92 ? 3.855 2.980 0.061 1.00 92.00 92 TYR A N 1
ATOM 727 C CA . TYR A 1 92 ? 5.075 2.915 0.851 1.00 92.00 92 TYR A CA 1
ATOM 728 C C . TYR A 1 92 ? 6.136 2.103 0.132 1.00 92.00 92 TYR A C 1
ATOM 730 O O . TYR A 1 92 ? 5.844 1.218 -0.678 1.00 92.00 92 TYR A O 1
ATOM 738 N N . GLN A 1 93 ? 7.389 2.383 0.466 1.00 91.12 93 GLN A N 1
ATOM 739 C CA . GLN A 1 93 ? 8.526 1.627 -0.029 1.00 91.12 93 GLN A CA 1
ATOM 740 C C . GLN A 1 93 ? 9.168 0.857 1.119 1.00 91.12 93 GLN A C 1
ATOM 742 O O . GLN A 1 93 ? 9.295 1.354 2.238 1.00 91.12 93 GLN A O 1
ATOM 747 N N . LYS A 1 94 ? 9.571 -0.383 0.849 1.00 89.50 94 LYS A N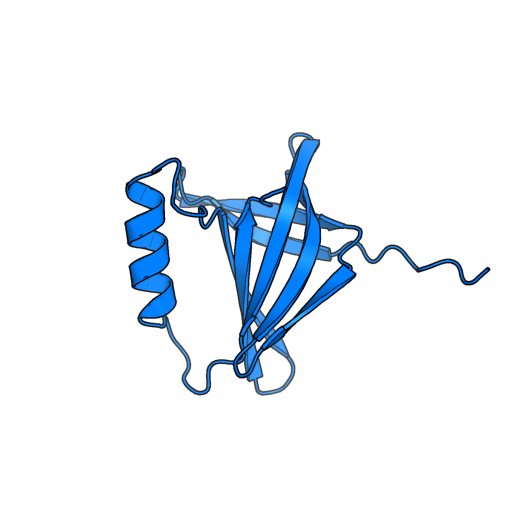 1
ATOM 748 C CA . LYS A 1 94 ? 10.326 -1.199 1.799 1.00 89.50 94 LYS A CA 1
ATOM 749 C C . LYS A 1 94 ? 11.499 -1.855 1.095 1.00 89.50 94 LYS A C 1
ATOM 751 O O . LYS A 1 94 ? 11.316 -2.671 0.193 1.00 89.50 94 LYS A O 1
ATOM 756 N N . THR A 1 95 ? 12.702 -1.523 1.542 1.00 89.44 95 THR A N 1
ATOM 757 C CA . THR A 1 95 ? 13.925 -2.172 1.071 1.00 89.44 95 THR A CA 1
ATOM 758 C C . THR A 1 95 ? 14.053 -3.551 1.705 1.00 89.44 95 THR A C 1
ATOM 760 O O . THR A 1 95 ? 13.925 -3.713 2.919 1.00 89.44 95 THR A O 1
ATOM 763 N N . HIS A 1 96 ? 14.277 -4.557 0.870 1.00 85.19 96 HIS A N 1
ATOM 764 C CA . HIS A 1 96 ? 14.546 -5.924 1.278 1.00 85.19 96 HIS A CA 1
ATOM 765 C C . HIS A 1 96 ? 15.801 -6.412 0.553 1.00 85.19 96 HIS A C 1
ATOM 767 O O . HIS A 1 96 ? 15.775 -6.635 -0.662 1.00 85.19 96 HIS A O 1
ATOM 773 N N . LYS A 1 97 ? 16.890 -6.593 1.311 1.00 87.38 97 LYS A N 1
ATOM 774 C CA . LYS A 1 97 ? 18.244 -6.780 0.762 1.00 87.38 97 LYS A CA 1
ATOM 775 C C . LYS A 1 97 ? 18.572 -5.609 -0.178 1.00 87.38 97 LYS A C 1
ATOM 777 O O . LYS A 1 97 ? 18.407 -4.463 0.224 1.00 87.38 97 LYS A O 1
ATOM 782 N N . ASP A 1 98 ? 18.907 -5.886 -1.434 1.00 86.19 98 ASP A N 1
ATOM 783 C CA . ASP A 1 98 ? 19.301 -4.869 -2.419 1.00 86.19 98 ASP A CA 1
ATOM 784 C C . ASP A 1 98 ? 18.151 -4.399 -3.320 1.00 86.19 98 ASP A C 1
ATOM 786 O O . ASP A 1 98 ? 18.371 -3.698 -4.308 1.00 86.19 98 ASP A O 1
ATOM 790 N N . ARG A 1 99 ? 16.907 -4.802 -3.022 1.00 86.88 99 ARG A N 1
ATOM 791 C CA . ARG A 1 99 ? 15.732 -4.437 -3.822 1.00 86.88 99 ARG A CA 1
ATOM 792 C C . ARG A 1 99 ? 14.725 -3.651 -3.002 1.00 86.88 99 ARG A C 1
ATOM 794 O O . ARG A 1 99 ? 14.332 -4.063 -1.912 1.00 86.88 99 ARG A O 1
ATOM 801 N N . THR A 1 100 ? 14.254 -2.547 -3.563 1.00 90.06 100 THR A N 1
ATOM 802 C CA . THR A 1 100 ? 13.153 -1.772 -2.994 1.00 90.06 100 THR A CA 1
ATOM 803 C C . THR A 1 100 ? 11.838 -2.307 -3.542 1.00 90.06 100 THR A C 1
ATOM 805 O O . THR A 1 100 ? 11.612 -2.299 -4.748 1.00 90.06 100 THR A O 1
ATOM 808 N N . CYS A 1 101 ? 10.978 -2.800 -2.654 1.00 91.38 101 CYS A N 1
ATOM 809 C CA . CYS A 1 101 ? 9.591 -3.095 -2.978 1.00 91.38 101 CYS A CA 1
ATOM 810 C C . CYS A 1 101 ? 8.794 -1.797 -2.879 1.00 91.38 101 CYS A C 1
ATOM 812 O O . CYS A 1 101 ? 8.823 -1.144 -1.834 1.00 91.38 101 CYS A O 1
ATOM 814 N N . LEU A 1 102 ? 8.052 -1.468 -3.929 1.00 92.56 102 LEU A N 1
ATOM 815 C CA . LEU A 1 102 ? 6.998 -0.464 -3.872 1.00 92.56 102 LEU A CA 1
ATOM 816 C C . LEU A 1 102 ? 5.681 -1.182 -3.577 1.00 92.56 102 LEU A C 1
ATOM 818 O O . LEU A 1 102 ? 5.370 -2.206 -4.186 1.00 92.56 102 LEU A O 1
ATOM 822 N N . ALA A 1 103 ? 4.925 -0.676 -2.614 1.00 94.25 103 ALA A N 1
ATOM 823 C CA . ALA A 1 103 ? 3.627 -1.207 -2.245 1.00 94.25 103 ALA A CA 1
ATOM 824 C C . ALA A 1 103 ? 2.571 -0.111 -2.387 1.00 94.25 103 ALA A C 1
ATOM 826 O O . ALA A 1 103 ? 2.640 0.924 -1.727 1.00 94.25 103 ALA A O 1
ATOM 827 N N . LEU A 1 104 ? 1.595 -0.371 -3.252 1.00 95.12 104 LEU A N 1
ATOM 828 C CA . LEU A 1 104 ? 0.465 0.503 -3.537 1.00 95.12 104 LEU A CA 1
ATOM 829 C C . LEU A 1 104 ? -0.770 -0.071 -2.842 1.00 95.12 104 LEU A C 1
ATOM 831 O O . LEU A 1 104 ? -1.130 -1.226 -3.091 1.00 95.12 104 LEU A O 1
ATOM 835 N N . ILE A 1 105 ? -1.375 0.702 -1.943 1.00 96.00 105 ILE A N 1
ATOM 836 C CA . ILE A 1 105 ? -2.533 0.295 -1.143 1.00 96.00 105 ILE A CA 1
ATOM 837 C C . ILE A 1 105 ? -3.782 0.927 -1.743 1.00 96.00 105 ILE A C 1
ATOM 839 O O . ILE A 1 105 ? -3.914 2.147 -1.763 1.00 96.00 105 ILE A O 1
ATOM 843 N N . PHE A 1 106 ? -4.705 0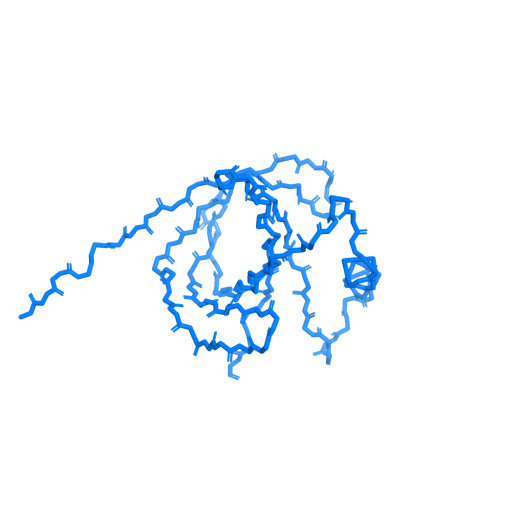.089 -2.187 1.00 96.50 106 PHE A N 1
ATOM 844 C CA . PHE A 1 106 ? -5.970 0.470 -2.798 1.00 96.50 106 PHE A CA 1
ATOM 845 C C . PHE A 1 106 ? -7.144 0.126 -1.890 1.00 96.50 106 PHE A C 1
ATOM 847 O O . PHE A 1 106 ? -7.048 -0.747 -1.017 1.00 96.50 106 PHE A O 1
ATOM 854 N N . GLU A 1 107 ? -8.272 0.787 -2.126 1.00 94.00 107 GLU A N 1
ATOM 855 C CA . GLU A 1 107 ? -9.551 0.300 -1.619 1.00 94.00 107 GLU A CA 1
ATOM 856 C C . GLU A 1 107 ? -9.864 -1.097 -2.170 1.00 94.00 107 GLU A C 1
ATOM 858 O O . GLU A 1 107 ? -9.483 -1.443 -3.290 1.00 94.00 107 GLU A O 1
ATOM 863 N N . SER A 1 108 ? -10.524 -1.930 -1.362 1.00 93.44 108 SER A N 1
ATOM 864 C CA . SER A 1 108 ? -11.018 -3.216 -1.848 1.00 93.44 108 SER A CA 1
ATOM 865 C C . SER A 1 108 ? -12.323 -3.009 -2.607 1.00 93.44 108 SER A C 1
ATOM 867 O O . SER A 1 108 ? -13.272 -2.462 -2.054 1.00 93.44 108 SER A O 1
ATOM 869 N N . MET A 1 109 ? -12.384 -3.529 -3.830 1.00 88.19 109 MET A N 1
ATOM 870 C CA . MET A 1 109 ? -13.638 -3.716 -4.559 1.00 88.19 109 MET A CA 1
ATOM 871 C C . MET A 1 109 ? -14.235 -5.092 -4.206 1.00 88.19 109 MET A C 1
ATOM 873 O O . MET A 1 109 ? -13.452 -6.012 -3.929 1.00 88.19 109 MET A O 1
ATOM 877 N N . PRO A 1 110 ? -15.571 -5.217 -4.131 1.00 78.94 110 PRO A N 1
ATOM 878 C CA . PRO A 1 110 ? -16.255 -6.493 -3.930 1.00 78.94 110 PRO A CA 1
ATOM 879 C C . PRO A 1 110 ? -16.136 -7.425 -5.142 1.00 78.94 110 PRO A C 1
ATOM 881 O O . PRO A 1 110 ? -15.973 -6.919 -6.277 1.00 78.94 110 PRO A O 1
#

Organism: Caenorhabditis briggsae (NCBI:txid6238)

pLDDT: mean 88.27, std 11.92, range [35.16, 97.69]

Foldseek 3Di:
DDPPPWDWDWDWWQFLVPRDTWIKIWTPWAFDDDDPFWTKTWGWIATPVGDIAIKIKTKGWDPDDDDDPVNVVLSVVLVVVDPVDWHFGTWDWDDDPNIIIIITITHDDD